Protein AF-A0AAU9UNP0-F1 (afdb_monomer_lite)

Structure (mmCIF, N/CA/C/O backbone):
data_AF-A0AAU9UNP0-F1
#
_entry.id   AF-A0AAU9UNP0-F1
#
loop_
_atom_site.group_PDB
_atom_site.id
_atom_site.type_symbol
_atom_site.label_atom_id
_atom_site.label_alt_id
_atom_site.label_comp_id
_atom_site.label_asym_id
_atom_site.label_entity_id
_atom_site.label_seq_id
_atom_site.pdbx_PDB_ins_code
_atom_site.Cartn_x
_atom_site.Cartn_y
_atom_site.Cartn_z
_atom_site.occupancy
_atom_site.B_iso_or_equiv
_atom_site.auth_seq_id
_atom_site.auth_comp_id
_atom_site.auth_asym_id
_atom_site.auth_atom_id
_atom_site.pdbx_PDB_model_num
ATOM 1 N N . MET A 1 1 ? -58.609 -4.571 66.993 1.00 72.94 1 MET A N 1
ATOM 2 C CA . MET A 1 1 ? -58.068 -3.192 67.032 1.00 72.94 1 MET A CA 1
ATOM 3 C C . MET A 1 1 ? -56.544 -3.143 67.199 1.00 72.94 1 MET A C 1
ATOM 5 O O . MET A 1 1 ? -55.885 -2.859 66.213 1.00 72.94 1 MET A O 1
ATOM 9 N N . ILE A 1 2 ? -55.946 -3.460 68.362 1.00 90.44 2 ILE A N 1
ATOM 10 C CA . ILE A 1 2 ? -54.466 -3.428 68.513 1.00 90.44 2 ILE A CA 1
ATOM 11 C C . ILE A 1 2 ? -53.774 -4.523 67.677 1.00 90.44 2 ILE A C 1
ATOM 13 O O . ILE A 1 2 ? -52.783 -4.247 67.009 1.00 90.44 2 ILE A O 1
ATOM 17 N N . SER A 1 3 ? -54.316 -5.745 67.648 1.00 90.06 3 SER A N 1
ATOM 18 C CA . SER A 1 3 ? -53.749 -6.853 66.859 1.00 90.06 3 SER A CA 1
ATOM 19 C C . SER A 1 3 ? -53.784 -6.603 65.346 1.00 90.06 3 SER A C 1
ATOM 21 O O . SER A 1 3 ? -52.803 -6.868 64.659 1.00 90.06 3 SER A O 1
ATOM 23 N N . GLU A 1 4 ? -54.883 -6.050 64.827 1.00 91.56 4 GLU A N 1
ATOM 24 C CA . GLU A 1 4 ? -55.009 -5.628 63.422 1.00 91.56 4 GLU A CA 1
ATOM 25 C C . GLU A 1 4 ? -54.000 -4.545 63.056 1.00 91.56 4 GLU A C 1
ATOM 27 O O . GLU A 1 4 ? -53.384 -4.615 61.997 1.00 91.56 4 GLU A O 1
ATOM 32 N N . PHE A 1 5 ? -53.798 -3.562 63.937 1.00 93.44 5 PHE A N 1
ATOM 33 C CA . PHE A 1 5 ? -52.815 -2.508 63.712 1.00 93.44 5 PHE A CA 1
ATOM 34 C C . PHE A 1 5 ? -51.386 -3.065 63.647 1.00 93.44 5 PHE A C 1
ATOM 36 O O . PHE A 1 5 ? -50.634 -2.716 62.737 1.00 93.44 5 PHE A O 1
ATOM 43 N N . ILE A 1 6 ? -51.032 -3.980 64.557 1.00 94.19 6 ILE A N 1
ATOM 44 C CA . ILE A 1 6 ? -49.732 -4.669 64.555 1.00 94.19 6 ILE A CA 1
ATOM 45 C C . ILE A 1 6 ? -49.569 -5.513 63.283 1.00 94.19 6 ILE A C 1
ATOM 47 O O . ILE A 1 6 ? -48.531 -5.450 62.631 1.00 94.19 6 ILE A O 1
ATOM 51 N N . SER A 1 7 ? -50.603 -6.255 62.880 1.00 93.19 7 SER A N 1
ATOM 52 C CA . SER A 1 7 ? -50.578 -7.052 61.648 1.00 93.19 7 SER A CA 1
ATOM 53 C C . SER A 1 7 ? -50.381 -6.183 60.398 1.00 93.19 7 SER A C 1
ATOM 55 O O . SER A 1 7 ? -49.556 -6.507 59.543 1.00 93.19 7 SER A O 1
ATOM 57 N N . ALA A 1 8 ? -51.067 -5.039 60.313 1.00 94.06 8 ALA A N 1
ATOM 58 C CA . ALA A 1 8 ? -50.912 -4.093 59.212 1.00 94.06 8 ALA A CA 1
ATOM 59 C C . ALA A 1 8 ? -49.519 -3.438 59.186 1.00 94.06 8 ALA A C 1
ATOM 61 O O . ALA A 1 8 ? -48.967 -3.217 58.105 1.00 94.06 8 ALA A O 1
ATOM 62 N N . GLN A 1 9 ? -48.933 -3.139 60.352 1.00 95.19 9 GLN A N 1
ATOM 63 C CA . GLN A 1 9 ? -47.552 -2.656 60.441 1.00 95.19 9 GLN A CA 1
ATOM 64 C C . GLN A 1 9 ? -46.545 -3.709 59.983 1.00 95.19 9 GLN A C 1
ATOM 66 O O . GLN A 1 9 ? -45.697 -3.385 59.154 1.00 95.19 9 GLN A O 1
ATOM 71 N N . ASN A 1 10 ? -46.672 -4.952 60.453 1.00 94.94 10 ASN A N 1
ATOM 72 C CA . ASN A 1 10 ? -45.791 -6.047 60.044 1.00 94.94 10 ASN A CA 1
ATOM 73 C C . ASN A 1 10 ? -45.847 -6.251 58.525 1.00 94.94 10 ASN A C 1
ATOM 75 O O . ASN A 1 10 ? -44.813 -6.245 57.873 1.00 94.94 10 ASN A O 1
ATOM 79 N N . SER A 1 11 ? -47.043 -6.248 57.926 1.00 95.75 11 SER A N 1
ATOM 80 C CA . SER A 1 11 ? -47.179 -6.351 56.466 1.00 95.75 11 SER A CA 1
ATOM 81 C C . SER A 1 11 ? -46.497 -5.204 55.701 1.00 95.75 11 SER A C 1
ATOM 83 O O . SER A 1 11 ? -45.966 -5.410 54.608 1.00 95.75 11 SER A O 1
ATOM 85 N N . ARG A 1 12 ? -46.504 -3.975 56.238 1.00 95.75 12 ARG A N 1
ATOM 86 C CA . ARG A 1 12 ? -45.780 -2.843 55.628 1.00 95.75 12 ARG A CA 1
ATOM 87 C C . ARG A 1 12 ? -44.267 -2.983 55.783 1.00 95.75 12 ARG A C 1
ATOM 89 O O . ARG A 1 12 ? -43.555 -2.623 54.849 1.00 95.75 12 ARG A O 1
ATOM 96 N N . LEU A 1 13 ? -43.801 -3.481 56.927 1.00 96.69 13 LEU A N 1
ATOM 97 C CA . LEU A 1 13 ? -42.390 -3.782 57.169 1.00 96.69 13 LEU A CA 1
ATOM 98 C C . LEU A 1 13 ? -41.888 -4.862 56.208 1.00 96.69 13 LEU A C 1
ATOM 100 O O . LEU A 1 13 ? -40.892 -4.622 55.535 1.00 96.69 13 LEU A O 1
ATOM 104 N N . ASP A 1 14 ? -42.638 -5.951 56.031 1.00 96.69 14 ASP A N 1
ATOM 105 C CA . ASP A 1 14 ? -42.287 -7.029 55.098 1.00 96.69 14 ASP A CA 1
ATOM 106 C C . ASP A 1 14 ? -42.164 -6.506 53.655 1.00 96.69 14 ASP A C 1
ATOM 108 O O . ASP A 1 14 ? -41.239 -6.845 52.920 1.00 96.69 14 ASP A O 1
ATOM 112 N N . LYS A 1 15 ? -43.079 -5.622 53.227 1.00 97.00 15 LYS A N 1
ATOM 113 C CA . LYS A 1 15 ? -43.010 -4.989 51.896 1.00 97.00 15 LYS A CA 1
ATOM 114 C C . LYS A 1 15 ? -41.789 -4.085 51.737 1.00 97.00 15 LYS A C 1
ATOM 116 O O . LYS A 1 15 ? -41.173 -4.082 50.675 1.00 97.00 15 LYS A O 1
ATOM 121 N N . LEU A 1 16 ? -41.449 -3.313 52.770 1.00 96.94 16 LEU A N 1
ATOM 122 C CA . LEU A 1 16 ? -40.250 -2.474 52.767 1.00 96.94 16 LEU A CA 1
ATOM 123 C C . LEU A 1 16 ? -38.981 -3.324 52.706 1.00 96.94 16 LEU A C 1
ATOM 125 O O . LEU A 1 16 ? -38.079 -2.999 51.939 1.00 96.94 16 LEU A O 1
ATOM 129 N N . GLU A 1 17 ? -38.926 -4.415 53.467 1.00 97.06 17 GLU A N 1
ATOM 130 C CA . GLU A 1 17 ? -37.807 -5.355 53.446 1.00 97.06 17 GLU A CA 1
ATOM 131 C C . GLU A 1 17 ? -37.633 -5.979 52.056 1.00 97.06 17 GLU A C 1
ATOM 133 O O . GLU A 1 17 ? -36.531 -5.955 51.507 1.00 97.06 17 GLU A O 1
ATOM 138 N N . ASN A 1 18 ? -38.729 -6.411 51.427 1.00 97.12 18 ASN A N 1
ATOM 139 C CA . ASN A 1 18 ? -38.701 -6.929 50.059 1.00 97.12 18 ASN A CA 1
ATOM 140 C C . ASN A 1 18 ? -38.191 -5.889 49.049 1.00 97.12 18 ASN A C 1
ATOM 142 O O . ASN A 1 18 ? -37.295 -6.194 48.264 1.00 97.12 18 ASN A O 1
ATOM 146 N N . HIS A 1 19 ? -38.675 -4.643 49.103 1.00 97.00 19 HIS A N 1
ATOM 147 C CA . HIS A 1 19 ? -38.173 -3.579 48.224 1.00 97.00 19 HIS A CA 1
ATOM 148 C C . HIS A 1 19 ? -36.678 -3.291 48.449 1.00 97.00 19 HIS A C 1
ATOM 150 O O . HIS A 1 19 ? -35.947 -3.028 47.496 1.00 97.00 19 HIS A O 1
ATOM 156 N N . ILE A 1 20 ? -36.196 -3.344 49.696 1.00 97.38 20 ILE A N 1
ATOM 157 C CA . ILE A 1 20 ? -34.769 -3.164 50.006 1.00 97.38 20 ILE A CA 1
ATOM 158 C C . ILE A 1 20 ? -33.935 -4.290 49.382 1.00 97.38 20 ILE A C 1
ATOM 160 O O . ILE A 1 20 ? -32.862 -4.023 48.833 1.00 97.38 20 ILE A O 1
ATOM 164 N N . ILE A 1 21 ? -34.422 -5.532 49.437 1.00 97.31 21 ILE A N 1
ATOM 165 C CA . ILE A 1 21 ? -33.763 -6.684 48.812 1.00 97.31 21 ILE A CA 1
ATOM 166 C C . ILE A 1 21 ? -33.713 -6.512 47.288 1.00 97.31 21 ILE A C 1
ATOM 168 O O . ILE A 1 21 ? -32.644 -6.670 46.699 1.00 97.31 21 ILE A O 1
ATOM 172 N N . GLU A 1 22 ? -34.820 -6.124 46.654 1.00 97.62 22 GLU A N 1
ATOM 173 C CA . GLU A 1 22 ? -34.881 -5.877 45.206 1.00 97.62 22 GLU A CA 1
ATOM 174 C C . GLU A 1 22 ? -33.909 -4.774 44.766 1.00 97.62 22 GLU A C 1
ATOM 176 O O . GLU A 1 22 ? -33.120 -4.972 43.841 1.00 97.62 22 GLU A O 1
ATOM 181 N N . ILE A 1 23 ? -33.885 -3.641 45.477 1.00 97.62 23 ILE A N 1
ATOM 182 C CA . ILE A 1 23 ? -32.947 -2.541 45.202 1.00 97.62 23 ILE A CA 1
ATOM 183 C C . ILE A 1 23 ? -31.499 -3.020 45.323 1.00 97.62 23 ILE A C 1
ATOM 185 O O . ILE A 1 23 ? -30.653 -2.669 44.497 1.00 97.62 23 ILE A O 1
ATOM 189 N N . LYS A 1 24 ? -31.195 -3.830 46.341 1.00 97.44 24 LYS A N 1
ATOM 190 C CA . LYS A 1 24 ? -29.848 -4.368 46.545 1.00 97.44 24 LYS A CA 1
ATOM 191 C C . LYS A 1 24 ? -29.443 -5.310 45.411 1.00 97.44 24 LYS A C 1
ATOM 193 O O . LYS A 1 24 ? -28.307 -5.222 44.949 1.00 97.44 24 LYS A O 1
ATOM 198 N N . ASN A 1 25 ? -30.360 -6.150 44.937 1.00 97.50 25 ASN A N 1
ATOM 199 C CA . ASN A 1 25 ? -30.119 -7.039 43.802 1.00 97.50 25 ASN A CA 1
ATOM 200 C C . ASN A 1 25 ? -29.843 -6.233 42.525 1.00 97.50 25 ASN A C 1
ATOM 202 O O . ASN A 1 25 ? -28.796 -6.419 41.901 1.00 97.50 25 ASN A O 1
ATOM 206 N N . HIS A 1 26 ? -30.684 -5.246 42.204 1.00 97.75 26 HIS A N 1
ATOM 207 C CA . HIS A 1 26 ? -30.448 -4.365 41.057 1.00 97.75 26 HIS A CA 1
ATOM 208 C C . HIS A 1 26 ? -29.134 -3.592 41.165 1.00 97.75 26 HIS A C 1
ATOM 210 O O . HIS A 1 26 ? -28.404 -3.467 40.185 1.00 97.75 26 HIS A O 1
ATOM 216 N N . TYR A 1 27 ? -28.772 -3.117 42.358 1.00 97.50 27 TYR A N 1
ATOM 217 C CA . TYR A 1 27 ? -27.478 -2.474 42.571 1.00 97.50 27 TYR A CA 1
ATOM 218 C C . TYR A 1 27 ? -26.309 -3.420 42.256 1.00 97.50 27 TYR A C 1
ATOM 220 O O . TYR A 1 27 ? -25.334 -3.008 41.623 1.00 97.50 27 TYR A O 1
ATOM 228 N N . THR A 1 28 ? -26.395 -4.691 42.662 1.00 97.69 28 THR A N 1
ATOM 229 C CA . THR A 1 28 ? -25.350 -5.676 42.346 1.00 97.69 28 THR A CA 1
ATOM 230 C C . THR A 1 28 ? -25.265 -5.990 40.855 1.00 97.69 28 THR A C 1
ATOM 232 O O . THR A 1 28 ? -24.155 -6.085 40.333 1.00 97.69 28 THR A O 1
ATOM 235 N N . GLU A 1 29 ? -26.401 -6.070 40.160 1.00 98.12 29 GLU A N 1
ATOM 236 C CA . GLU A 1 29 ? -26.456 -6.264 38.707 1.00 98.12 29 GLU A CA 1
ATOM 237 C C . GLU A 1 29 ? -25.825 -5.080 37.971 1.00 98.12 29 GLU A C 1
ATOM 239 O O . GLU A 1 29 ? -24.912 -5.276 37.173 1.00 98.12 29 GLU A O 1
ATOM 244 N N . ILE A 1 30 ? -26.221 -3.847 38.309 1.00 98.06 30 ILE A N 1
ATOM 245 C CA . ILE A 1 30 ? -25.670 -2.619 37.712 1.00 98.06 30 ILE A CA 1
ATOM 246 C C . ILE A 1 30 ? -24.156 -2.538 37.930 1.00 98.06 30 ILE A C 1
ATOM 248 O O . ILE A 1 30 ? -23.395 -2.171 37.031 1.00 98.06 30 ILE A O 1
ATOM 252 N N . LYS A 1 31 ? -23.690 -2.896 39.130 1.00 98.12 31 LYS A N 1
ATOM 253 C CA . LYS A 1 31 ? -22.259 -2.912 39.435 1.00 98.12 31 LYS A CA 1
ATOM 254 C C . LYS A 1 31 ? -21.515 -3.933 38.573 1.00 98.12 31 LYS A C 1
ATOM 256 O O . LYS A 1 31 ? -20.443 -3.613 38.067 1.00 98.12 31 LYS A O 1
ATOM 261 N N . ALA A 1 32 ? -22.072 -5.130 38.394 1.00 97.88 32 ALA A N 1
ATOM 262 C CA . ALA A 1 32 ? -21.487 -6.150 37.531 1.00 97.88 32 ALA A CA 1
ATOM 263 C C . ALA A 1 32 ? -21.434 -5.681 36.068 1.00 97.88 32 ALA A C 1
ATOM 265 O O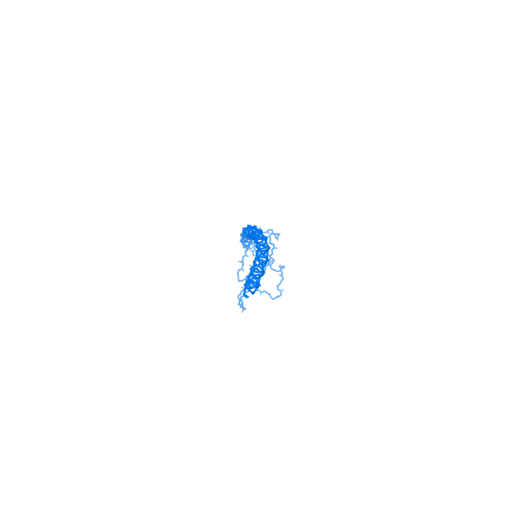 . ALA A 1 32 ? -20.373 -5.746 35.449 1.00 97.88 32 ALA A O 1
ATOM 266 N N . THR A 1 33 ? -22.524 -5.106 35.548 1.00 97.88 33 THR A N 1
ATOM 267 C CA . THR A 1 33 ? -22.558 -4.591 34.172 1.00 97.88 33 THR A CA 1
ATOM 268 C C . THR A 1 33 ? -21.562 -3.458 33.951 1.00 97.88 33 THR A C 1
ATOM 270 O O . THR A 1 33 ? -20.913 -3.421 32.911 1.00 97.88 33 THR A O 1
ATOM 273 N N . ASN A 1 34 ? -21.379 -2.562 34.926 1.00 97.94 34 ASN A N 1
ATOM 274 C CA . ASN A 1 34 ? -20.400 -1.479 34.812 1.00 97.94 34 ASN A CA 1
ATOM 275 C C . ASN A 1 34 ? -18.965 -2.009 34.737 1.00 97.94 34 ASN A C 1
ATOM 277 O O . ASN A 1 34 ? -18.195 -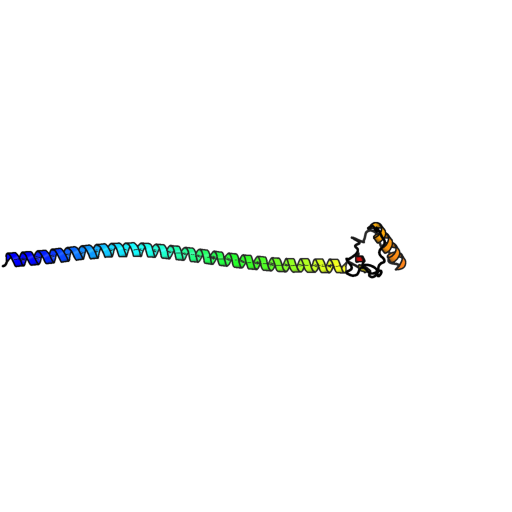1.543 33.903 1.00 97.94 34 ASN A O 1
ATOM 281 N N . ILE A 1 35 ? -18.623 -3.021 35.540 1.00 98.06 35 ILE A N 1
ATOM 282 C CA . ILE A 1 35 ? -17.301 -3.662 35.488 1.00 98.06 35 ILE A CA 1
ATOM 283 C C . ILE A 1 35 ? -17.045 -4.270 34.101 1.00 98.06 35 ILE A C 1
ATOM 285 O O . ILE A 1 35 ? -15.941 -4.167 33.564 1.00 98.06 35 ILE A O 1
ATOM 289 N N . ASP A 1 36 ? -18.048 -4.906 33.500 1.00 97.94 36 ASP A N 1
ATOM 290 C CA . ASP A 1 36 ? -17.891 -5.522 32.181 1.00 97.94 36 ASP A CA 1
ATOM 291 C C . ASP A 1 36 ? -17.854 -4.488 31.045 1.00 97.94 36 ASP A C 1
ATOM 293 O O . ASP A 1 36 ? -17.113 -4.665 30.070 1.00 97.94 36 ASP A O 1
ATOM 297 N N . LEU A 1 37 ? -18.571 -3.369 31.191 1.00 97.88 37 LEU A N 1
ATOM 298 C CA . LEU A 1 37 ? -18.457 -2.219 30.292 1.00 97.88 37 LEU A CA 1
ATOM 299 C C . LEU A 1 37 ? -17.063 -1.590 30.356 1.00 97.88 37 LEU A C 1
ATOM 301 O O . LEU A 1 37 ? -16.478 -1.318 29.310 1.00 97.88 37 LEU A O 1
ATOM 305 N N . GLU A 1 38 ? -16.501 -1.414 31.552 1.00 97.94 38 GLU A N 1
ATOM 306 C CA . GLU A 1 38 ? -15.141 -0.897 31.734 1.00 97.94 38 GLU A CA 1
ATOM 307 C C . GLU A 1 38 ? -14.110 -1.784 31.026 1.00 97.94 38 GLU A C 1
ATOM 309 O O . GLU A 1 38 ? -13.318 -1.283 30.228 1.00 97.94 38 GLU A O 1
ATOM 314 N N . LYS A 1 39 ? -14.177 -3.109 31.220 1.00 97.69 39 LYS A N 1
ATOM 315 C CA . LYS A 1 39 ? -13.300 -4.069 30.519 1.00 97.69 39 LYS A CA 1
ATOM 316 C C . LYS A 1 39 ? -13.459 -4.012 28.999 1.00 97.69 39 LYS A C 1
ATOM 318 O O . LYS A 1 39 ? -12.484 -4.121 28.253 1.00 97.69 39 LYS A O 1
ATOM 323 N N . SER A 1 40 ? -14.695 -3.876 28.525 1.00 98.00 40 SER A N 1
ATOM 324 C CA . SER A 1 40 ? -14.978 -3.777 27.091 1.00 98.00 40 SER A CA 1
ATOM 325 C C . SER A 1 40 ? -14.377 -2.498 26.512 1.00 98.00 40 SER A C 1
ATOM 327 O O . SER A 1 40 ? -13.749 -2.533 25.455 1.00 98.00 40 SER A O 1
ATOM 329 N N . MET A 1 41 ? -14.495 -1.384 27.236 1.00 97.75 41 MET A N 1
ATOM 330 C CA . MET A 1 41 ? -13.944 -0.093 26.836 1.00 97.75 41 MET A CA 1
ATOM 331 C C . MET A 1 41 ? -12.413 -0.098 26.808 1.00 97.75 41 MET A C 1
ATOM 333 O O . MET A 1 41 ? -11.819 0.436 25.868 1.00 97.75 41 MET A O 1
ATOM 337 N N . THR A 1 42 ? -11.759 -0.734 27.786 1.00 97.69 42 THR A N 1
ATOM 338 C CA . THR A 1 42 ? -10.296 -0.887 27.775 1.00 97.69 42 THR A CA 1
ATOM 339 C C . THR A 1 42 ? -9.840 -1.716 26.579 1.00 97.69 42 THR A C 1
ATOM 341 O O . THR A 1 42 ? -8.966 -1.279 25.838 1.00 97.69 42 THR A O 1
ATOM 344 N N . ASN A 1 43 ? -10.502 -2.845 26.300 1.00 98.06 43 ASN A N 1
ATOM 345 C CA . ASN A 1 43 ? -10.168 -3.685 25.146 1.00 98.06 43 ASN A CA 1
ATOM 346 C C . ASN A 1 43 ? -10.352 -2.941 23.809 1.00 98.06 43 ASN A C 1
ATOM 348 O O . ASN A 1 43 ? -9.504 -3.032 22.925 1.00 98.06 43 ASN A O 1
ATOM 352 N N . ILE A 1 44 ? -11.433 -2.167 23.657 1.00 98.06 44 ILE A N 1
ATOM 353 C CA . ILE A 1 44 ? -11.646 -1.338 22.460 1.00 98.06 44 ILE A CA 1
ATOM 354 C C . ILE A 1 44 ? -10.540 -0.285 22.328 1.00 98.06 44 ILE A C 1
ATOM 356 O O . ILE A 1 44 ? -10.025 -0.071 21.232 1.00 98.06 44 ILE A O 1
ATOM 360 N N . SER A 1 45 ? -10.149 0.350 23.432 1.00 98.06 45 SER A N 1
ATOM 361 C CA . SER A 1 45 ? -9.086 1.362 23.436 1.00 98.06 45 SER A CA 1
ATOM 362 C C . SER A 1 45 ? -7.741 0.772 22.999 1.00 98.06 45 SER A C 1
ATOM 364 O O . SER A 1 45 ? -7.058 1.356 22.156 1.00 98.06 45 SER A O 1
ATOM 366 N N . ASP A 1 46 ? -7.402 -0.422 23.489 1.00 98.06 46 ASP A N 1
ATOM 367 C CA . ASP A 1 46 ? -6.184 -1.138 23.100 1.00 98.06 46 ASP A CA 1
ATOM 368 C C . ASP A 1 46 ? -6.203 -1.521 21.612 1.00 98.06 46 ASP A C 1
ATOM 370 O O . ASP A 1 46 ? -5.211 -1.346 20.897 1.00 98.06 46 ASP A O 1
ATOM 374 N N . GLN A 1 47 ? -7.350 -1.986 21.108 1.00 98.25 47 GLN A N 1
ATOM 375 C CA . GLN A 1 47 ? -7.520 -2.301 19.687 1.00 98.25 47 GLN A CA 1
ATOM 376 C C . GLN A 1 47 ? -7.384 -1.061 18.800 1.00 98.25 47 GLN A C 1
ATOM 378 O O . GLN A 1 47 ? -6.751 -1.133 17.744 1.00 98.25 47 GLN A O 1
ATOM 383 N N . LEU A 1 48 ? -7.933 0.082 19.222 1.00 98.25 48 LEU A N 1
ATOM 384 C CA . LEU A 1 48 ? -7.791 1.348 18.501 1.00 98.25 48 LEU A CA 1
ATOM 385 C C . LEU A 1 48 ? -6.330 1.796 18.428 1.00 98.25 48 LEU A C 1
ATOM 387 O O . LEU A 1 48 ? -5.873 2.188 17.353 1.00 98.25 48 LEU A O 1
ATOM 391 N N . LEU A 1 49 ? -5.580 1.678 19.526 1.00 98.06 49 LEU A N 1
ATOM 392 C CA . LEU A 1 49 ? -4.153 1.999 19.544 1.00 98.06 49 LEU A CA 1
ATOM 393 C C . LEU A 1 49 ? -3.369 1.115 18.563 1.00 98.06 49 LEU A C 1
ATOM 395 O O . LEU A 1 49 ? -2.546 1.609 17.788 1.00 98.06 49 LEU A O 1
ATOM 399 N N . LEU A 1 50 ? -3.655 -0.187 18.554 1.00 98.06 50 LEU A N 1
ATOM 400 C CA . LEU A 1 50 ? -3.000 -1.148 17.667 1.00 98.06 50 LEU A CA 1
ATOM 401 C C . LEU A 1 50 ? -3.328 -0.864 16.192 1.00 98.06 50 LEU A C 1
ATOM 403 O O . LEU A 1 50 ? -2.440 -0.881 15.334 1.00 98.06 50 LEU A O 1
ATOM 407 N N . LEU A 1 51 ? -4.586 -0.532 15.886 1.00 98.31 51 LEU A N 1
ATOM 408 C CA . LEU A 1 51 ? -4.999 -0.118 14.543 1.00 98.31 51 LEU A CA 1
ATOM 409 C C . LEU A 1 51 ? -4.297 1.168 14.101 1.00 98.31 51 LEU A C 1
ATOM 411 O O . LEU A 1 51 ? -3.809 1.233 12.973 1.00 98.31 51 LEU A O 1
ATOM 415 N N . GLN A 1 52 ? -4.186 2.162 14.982 1.00 98.38 52 GLN A N 1
ATOM 416 C CA . GLN A 1 52 ? -3.492 3.414 14.685 1.00 98.38 52 GLN A CA 1
ATOM 417 C C . GLN A 1 52 ? -2.007 3.181 14.368 1.00 98.38 52 GLN A C 1
ATOM 419 O O . GLN A 1 52 ? -1.480 3.722 13.390 1.00 98.38 52 GLN A O 1
ATOM 424 N N . GLN A 1 53 ? -1.335 2.328 15.146 1.00 98.25 53 GLN A N 1
ATOM 425 C CA . GLN A 1 53 ? 0.046 1.923 14.876 1.00 98.25 53 GLN A CA 1
ATOM 426 C C . GLN A 1 53 ? 0.173 1.225 13.518 1.00 98.25 53 GLN A C 1
ATOM 428 O O . GLN A 1 53 ? 1.056 1.562 12.727 1.00 98.25 53 GLN A O 1
ATOM 433 N N . LYS A 1 54 ? -0.740 0.297 13.207 1.00 98.44 54 LYS A N 1
ATOM 434 C CA . LYS A 1 54 ? -0.747 -0.415 11.924 1.00 98.44 54 LYS A CA 1
ATOM 435 C C . LYS A 1 54 ? -0.937 0.533 10.740 1.00 98.44 54 LYS A C 1
ATOM 437 O O . LYS A 1 54 ? -0.221 0.402 9.751 1.00 98.44 54 LYS A O 1
ATOM 442 N N . ILE A 1 55 ? -1.851 1.498 10.847 1.00 98.44 55 ILE A N 1
ATOM 443 C CA . ILE A 1 55 ? -2.066 2.528 9.818 1.00 98.44 55 ILE A CA 1
ATOM 444 C C . ILE A 1 55 ? -0.783 3.334 9.601 1.00 98.44 55 ILE A C 1
ATOM 446 O O . ILE A 1 55 ? -0.339 3.476 8.466 1.00 98.44 55 ILE A O 1
ATOM 450 N N . THR A 1 56 ? -0.133 3.769 10.681 1.00 98.31 56 THR A N 1
ATOM 451 C CA . THR A 1 56 ? 1.107 4.560 10.603 1.00 98.31 56 THR A CA 1
ATOM 452 C C . THR A 1 56 ? 2.231 3.783 9.902 1.00 98.31 56 THR A C 1
ATOM 454 O O . THR A 1 56 ? 2.948 4.327 9.058 1.00 98.31 56 THR A O 1
ATOM 457 N N . CYS A 1 57 ? 2.377 2.489 10.206 1.00 98.25 57 CYS A N 1
ATOM 458 C CA . CYS A 1 57 ? 3.334 1.617 9.523 1.00 98.25 57 CYS A CA 1
ATOM 459 C C . CYS A 1 57 ? 3.025 1.491 8.025 1.00 98.25 57 CYS A C 1
ATOM 461 O O . CYS A 1 57 ? 3.922 1.674 7.202 1.00 98.25 57 CYS A O 1
ATOM 463 N N . LEU A 1 58 ? 1.760 1.250 7.667 1.00 98.38 58 LEU A N 1
ATOM 464 C CA . LEU A 1 58 ? 1.332 1.135 6.270 1.00 98.38 58 LEU A CA 1
ATOM 465 C C . LEU A 1 58 ? 1.556 2.434 5.485 1.00 98.38 58 LEU A C 1
ATOM 467 O O . LEU A 1 58 ? 1.988 2.393 4.335 1.00 98.38 58 LEU A O 1
ATOM 471 N N . GLU A 1 59 ? 1.317 3.596 6.091 1.00 98.31 59 GLU A N 1
ATOM 472 C CA . GLU A 1 59 ? 1.587 4.890 5.457 1.00 98.31 59 GLU A CA 1
ATOM 473 C C . GLU A 1 59 ? 3.080 5.094 5.183 1.00 98.31 59 GLU A C 1
ATOM 475 O O . GLU A 1 59 ? 3.460 5.564 4.105 1.00 98.31 59 GLU A O 1
ATOM 480 N N . LYS A 1 60 ? 3.941 4.695 6.127 1.00 98.12 60 LYS A N 1
ATOM 481 C CA . LYS A 1 60 ? 5.397 4.751 5.959 1.00 98.12 60 LYS A CA 1
ATOM 482 C C . LYS A 1 60 ? 5.870 3.826 4.837 1.00 98.12 60 LYS A C 1
ATOM 484 O O . LYS A 1 60 ? 6.672 4.246 4.000 1.00 98.12 60 LYS A O 1
ATOM 489 N N . GLU A 1 61 ? 5.363 2.596 4.793 1.00 98.19 61 GLU A N 1
ATOM 490 C CA . GLU A 1 61 ? 5.668 1.637 3.726 1.00 98.19 61 GLU A CA 1
ATOM 491 C C . GLU A 1 61 ? 5.206 2.151 2.363 1.00 98.19 61 GLU A C 1
ATOM 493 O O . GLU A 1 61 ? 5.999 2.176 1.421 1.00 98.19 61 GLU A O 1
ATOM 498 N N . ARG A 1 62 ? 3.970 2.657 2.268 1.00 98.38 62 ARG A N 1
ATOM 499 C CA . ARG A 1 62 ? 3.431 3.262 1.043 1.00 98.38 62 ARG A CA 1
ATOM 500 C C . ARG A 1 62 ? 4.329 4.389 0.536 1.00 98.38 62 ARG A C 1
ATOM 502 O O . ARG A 1 62 ? 4.639 4.435 -0.652 1.00 98.38 62 ARG A O 1
ATOM 509 N N . ASN A 1 63 ? 4.770 5.285 1.419 1.00 98.31 63 ASN A N 1
ATOM 510 C CA . ASN A 1 63 ? 5.647 6.393 1.036 1.00 98.31 63 ASN A CA 1
ATOM 511 C C . ASN A 1 63 ? 7.014 5.893 0.535 1.00 98.31 63 ASN A C 1
ATOM 513 O O . ASN A 1 63 ? 7.534 6.408 -0.454 1.00 98.31 63 ASN A O 1
ATOM 517 N N . SER A 1 64 ? 7.577 4.859 1.169 1.00 98.19 64 SER A N 1
ATOM 518 C CA . SER A 1 64 ? 8.824 4.231 0.713 1.00 98.19 64 SER A CA 1
ATOM 519 C C . SER A 1 64 ? 8.668 3.570 -0.660 1.00 98.19 64 SER A C 1
ATOM 521 O O . SER A 1 64 ? 9.517 3.752 -1.535 1.00 98.19 64 SER A O 1
ATOM 523 N N . MET A 1 65 ? 7.560 2.857 -0.883 1.00 98.19 65 MET A N 1
ATOM 524 C CA . MET A 1 65 ? 7.242 2.252 -2.177 1.00 98.19 65 MET A CA 1
ATOM 525 C C . MET A 1 65 ? 7.079 3.312 -3.269 1.00 98.19 65 MET A C 1
ATOM 527 O O . MET A 1 65 ? 7.650 3.154 -4.344 1.00 98.19 65 MET A O 1
ATOM 531 N N . ALA A 1 66 ? 6.373 4.410 -2.986 1.00 98.31 66 ALA A N 1
ATOM 532 C CA . ALA A 1 66 ? 6.198 5.513 -3.929 1.00 98.31 66 ALA A CA 1
ATOM 533 C C . ALA A 1 66 ? 7.542 6.149 -4.334 1.00 98.31 66 ALA A C 1
ATOM 535 O O . ALA A 1 66 ? 7.793 6.368 -5.518 1.00 98.31 66 ALA A O 1
ATOM 536 N N . ALA A 1 67 ? 8.447 6.370 -3.375 1.00 98.12 67 ALA A N 1
ATOM 537 C CA . ALA A 1 67 ? 9.782 6.901 -3.658 1.00 98.12 67 ALA A CA 1
ATOM 538 C C . ALA A 1 67 ? 10.621 5.946 -4.528 1.00 98.12 67 ALA A C 1
ATOM 540 O O . ALA A 1 67 ? 11.313 6.370 -5.461 1.00 98.12 67 ALA A O 1
ATOM 541 N N . ARG A 1 68 ? 10.532 4.638 -4.256 1.00 98.06 68 ARG A N 1
ATOM 542 C CA . ARG A 1 68 ? 11.204 3.612 -5.061 1.00 98.06 68 ARG A CA 1
ATOM 543 C C . ARG A 1 68 ? 10.637 3.547 -6.477 1.00 98.06 68 ARG A C 1
ATOM 545 O O . ARG A 1 68 ? 11.409 3.413 -7.422 1.00 98.06 68 ARG A O 1
ATOM 552 N N . LEU A 1 69 ? 9.318 3.655 -6.619 1.00 98.25 69 LEU A N 1
ATOM 553 C CA . LEU A 1 69 ? 8.636 3.653 -7.909 1.00 98.25 69 LEU A CA 1
ATOM 554 C C . LEU A 1 69 ? 9.069 4.855 -8.754 1.00 98.25 69 LEU A C 1
ATOM 556 O O . LEU A 1 69 ? 9.507 4.656 -9.880 1.00 98.25 69 LEU A O 1
ATOM 560 N N . SER A 1 70 ? 9.102 6.056 -8.174 1.00 98.12 70 SER A N 1
ATOM 561 C CA . SER A 1 70 ? 9.588 7.257 -8.868 1.00 98.12 70 SER A CA 1
ATOM 562 C C . SER A 1 70 ? 11.045 7.121 -9.338 1.00 98.12 70 SER A C 1
ATOM 564 O O . SER A 1 70 ? 11.383 7.465 -10.470 1.00 98.12 70 SER A O 1
ATOM 566 N N . THR A 1 71 ? 11.915 6.542 -8.503 1.00 98.06 71 THR A N 1
ATOM 567 C CA . THR A 1 71 ? 13.309 6.254 -8.891 1.00 98.06 71 THR A CA 1
ATOM 568 C C . THR A 1 71 ? 13.387 5.274 -10.066 1.00 98.06 71 THR A C 1
ATOM 570 O O . THR A 1 71 ? 14.218 5.426 -10.968 1.00 98.06 71 THR A O 1
ATOM 573 N N . LEU A 1 72 ? 12.532 4.249 -10.058 1.00 97.88 72 LEU A N 1
ATOM 574 C CA . LEU A 1 72 ? 12.496 3.243 -11.110 1.00 97.88 72 LEU A CA 1
ATOM 575 C C . LEU A 1 72 ? 11.978 3.829 -12.427 1.00 97.88 72 LEU A C 1
ATOM 577 O O . LEU A 1 72 ? 12.578 3.579 -13.468 1.00 97.88 72 LEU A O 1
ATOM 581 N N . GLU A 1 73 ? 10.930 4.651 -12.379 1.00 97.81 73 GLU A N 1
ATOM 582 C CA . GLU A 1 73 ? 10.404 5.371 -13.544 1.00 97.81 73 GLU A CA 1
ATOM 583 C C . GLU A 1 73 ? 11.477 6.260 -14.180 1.00 97.81 73 GLU A C 1
ATOM 585 O O . GLU A 1 73 ? 11.704 6.177 -15.387 1.00 97.81 73 GLU A O 1
ATOM 590 N N . GLY A 1 74 ? 12.221 7.026 -13.373 1.00 97.31 74 GLY A N 1
ATOM 591 C CA . GLY A 1 74 ? 13.338 7.832 -13.874 1.00 97.31 74 GLY A CA 1
ATOM 592 C C . GLY A 1 74 ? 14.455 6.986 -14.495 1.00 97.31 74 GLY A C 1
ATOM 593 O O . GLY A 1 74 ? 15.051 7.371 -15.503 1.00 97.31 74 GLY A O 1
ATOM 594 N N . SER A 1 75 ? 14.715 5.796 -13.944 1.00 97.38 75 SER A N 1
ATOM 595 C CA . SER A 1 75 ? 15.690 4.858 -14.512 1.00 97.38 75 SER A CA 1
ATOM 596 C C . SER A 1 75 ? 15.230 4.318 -15.869 1.00 97.38 75 SER A C 1
ATOM 598 O O . SER A 1 75 ? 16.025 4.302 -16.809 1.00 97.38 75 SER A O 1
ATOM 600 N N . VAL A 1 76 ? 13.955 3.940 -16.002 1.00 96.75 76 VAL A N 1
ATOM 601 C CA . VAL A 1 76 ? 13.359 3.495 -17.274 1.00 96.75 76 VAL A CA 1
ATOM 602 C C . VAL A 1 76 ? 13.410 4.613 -18.311 1.00 96.75 76 VAL A C 1
ATOM 604 O O . VAL A 1 76 ? 13.904 4.395 -19.413 1.00 96.75 76 VAL A O 1
ATOM 607 N N . GLU A 1 77 ? 13.020 5.834 -17.944 1.00 95.75 77 GLU A N 1
ATOM 608 C CA . GLU A 1 77 ? 13.084 6.976 -18.857 1.00 95.75 77 GLU A CA 1
ATOM 609 C C . GLU A 1 77 ? 14.523 7.247 -19.325 1.00 95.75 77 GLU A C 1
ATOM 611 O O . GLU A 1 77 ? 14.776 7.499 -20.507 1.00 95.75 77 GLU A O 1
ATOM 616 N N . SER A 1 78 ? 15.497 7.164 -18.412 1.00 94.19 78 SER A N 1
ATOM 617 C CA . SER A 1 78 ? 16.909 7.319 -18.764 1.00 94.19 78 SER A CA 1
ATOM 618 C C . SER A 1 78 ? 17.380 6.232 -19.736 1.00 94.19 78 SER A C 1
ATOM 620 O O . SER A 1 78 ? 18.122 6.524 -20.677 1.00 94.19 78 SER A O 1
ATOM 622 N N . PHE A 1 79 ? 16.914 4.996 -19.545 1.00 92.38 79 PHE A N 1
ATOM 623 C CA . PHE A 1 79 ? 17.232 3.863 -20.401 1.00 92.38 79 PHE A CA 1
ATOM 624 C C . PHE A 1 79 ? 16.642 4.045 -21.802 1.00 92.38 79 PHE A C 1
ATOM 626 O O . PHE A 1 79 ? 17.378 3.939 -22.784 1.00 92.38 79 PHE A O 1
ATOM 633 N N . ASP A 1 80 ? 15.373 4.437 -21.903 1.00 89.75 80 ASP A N 1
ATOM 634 C CA . ASP A 1 80 ? 14.702 4.706 -23.178 1.00 89.75 80 ASP A CA 1
ATOM 635 C C . ASP A 1 80 ? 15.370 5.855 -23.942 1.00 89.75 80 ASP A C 1
ATOM 637 O O . ASP A 1 80 ? 15.652 5.747 -25.140 1.00 89.75 80 ASP A O 1
ATOM 641 N N . ARG A 1 81 ? 15.716 6.945 -23.245 1.00 89.38 81 ARG A N 1
ATOM 642 C CA . ARG A 1 81 ? 16.474 8.057 -23.838 1.00 89.38 81 ARG A CA 1
ATOM 643 C C . ARG A 1 81 ? 17.833 7.590 -24.357 1.00 89.38 81 ARG A C 1
ATOM 645 O O . ARG A 1 81 ? 18.253 8.023 -25.429 1.00 89.38 81 ARG A O 1
ATOM 652 N N . ASN A 1 82 ? 18.526 6.727 -23.618 1.00 88.38 82 ASN A N 1
ATOM 653 C CA . ASN A 1 82 ? 19.824 6.202 -24.036 1.00 88.38 82 ASN A CA 1
ATOM 654 C C . ASN A 1 82 ? 19.706 5.266 -25.244 1.00 88.38 82 ASN A C 1
ATOM 656 O O . ASN A 1 82 ? 20.531 5.376 -26.148 1.00 88.38 82 ASN A O 1
ATOM 660 N N . LEU A 1 83 ? 18.663 4.433 -25.316 1.00 83.81 83 LEU A N 1
ATOM 661 C CA . LEU A 1 83 ? 18.387 3.601 -26.490 1.00 83.81 83 LEU A CA 1
ATOM 662 C C . LEU A 1 83 ? 18.210 4.447 -27.753 1.00 83.81 83 LEU A C 1
ATOM 664 O O . LEU A 1 83 ? 18.827 4.154 -28.777 1.00 83.81 83 LEU A O 1
ATOM 668 N N . VAL A 1 84 ? 17.417 5.522 -27.674 1.00 82.12 84 VAL A N 1
ATOM 669 C CA . VAL A 1 84 ? 17.196 6.418 -28.819 1.00 82.12 84 VAL A CA 1
ATOM 670 C C . VAL A 1 84 ? 18.484 7.138 -29.217 1.00 82.12 84 VAL A C 1
ATOM 672 O O . VAL A 1 84 ? 18.787 7.201 -30.406 1.00 82.12 84 VAL A O 1
ATOM 675 N N . LYS A 1 85 ? 19.274 7.633 -28.250 1.00 83.25 85 LYS A N 1
ATOM 676 C CA . LYS A 1 85 ? 20.560 8.313 -28.518 1.00 83.25 85 LYS A CA 1
ATOM 677 C C . LYS A 1 85 ? 21.551 7.439 -29.280 1.00 83.25 85 LYS A C 1
ATOM 679 O O . LYS A 1 85 ? 22.313 7.956 -30.088 1.00 83.25 85 LYS A O 1
ATOM 684 N N . THR A 1 86 ? 21.566 6.140 -29.001 1.00 82.44 86 THR A N 1
ATOM 685 C CA . THR A 1 86 ? 22.455 5.188 -29.677 1.00 82.44 86 THR A CA 1
ATOM 686 C C . THR A 1 86 ? 21.876 4.637 -30.978 1.00 82.44 86 THR A C 1
ATOM 688 O O . THR A 1 86 ? 22.516 3.791 -31.589 1.00 82.44 86 THR A O 1
ATOM 691 N N . SER A 1 87 ? 20.687 5.092 -31.390 1.00 84.75 87 SER A N 1
ATOM 692 C CA . SER A 1 87 ? 20.001 4.610 -32.589 1.00 84.75 87 SER A CA 1
ATOM 693 C C . SER A 1 87 ? 19.951 5.665 -33.692 1.00 84.75 87 SER A C 1
ATOM 695 O O . SER A 1 87 ? 19.750 6.853 -33.437 1.00 84.75 87 SER A O 1
ATOM 697 N N . ILE A 1 88 ? 20.084 5.223 -34.936 1.00 85.31 88 ILE A N 1
ATOM 698 C CA . ILE A 1 88 ? 19.955 6.027 -36.147 1.00 85.31 88 ILE A CA 1
ATOM 699 C C . ILE A 1 88 ? 18.731 5.534 -36.914 1.00 85.31 88 ILE A C 1
ATOM 701 O O . ILE A 1 88 ? 18.592 4.346 -37.199 1.00 85.31 88 ILE A O 1
ATOM 705 N N . GLU A 1 89 ? 17.839 6.457 -37.274 1.00 88.19 89 GLU A N 1
ATOM 706 C CA . GLU A 1 89 ? 16.667 6.169 -38.102 1.00 88.19 89 GLU A CA 1
ATOM 707 C C . GLU A 1 89 ? 16.891 6.665 -39.534 1.00 88.19 89 GLU A C 1
ATOM 709 O O . GLU A 1 89 ? 16.989 7.865 -39.790 1.00 88.19 89 GLU A O 1
ATOM 714 N N . LEU A 1 90 ? 16.931 5.735 -40.486 1.00 86.50 90 LEU A N 1
ATOM 715 C CA . LEU A 1 90 ? 16.911 6.027 -41.913 1.00 86.50 90 LEU A CA 1
ATOM 716 C C . LEU A 1 90 ? 15.475 5.993 -42.416 1.00 86.50 90 LEU A C 1
ATOM 718 O O . LEU A 1 90 ? 14.790 4.975 -42.328 1.00 86.50 90 LEU A O 1
ATOM 722 N N . ARG A 1 91 ? 15.019 7.108 -42.978 1.00 86.00 91 ARG A N 1
ATOM 723 C CA . ARG A 1 91 ? 13.675 7.232 -43.553 1.00 86.00 91 ARG A CA 1
ATOM 724 C C . ARG A 1 91 ? 13.686 6.937 -45.046 1.00 86.00 91 ARG A C 1
ATOM 726 O O . ARG A 1 91 ? 14.709 7.084 -45.705 1.00 86.00 91 ARG A O 1
ATOM 733 N N . ASN A 1 92 ? 12.526 6.542 -45.574 1.00 82.25 92 ASN A N 1
ATOM 734 C CA . ASN A 1 92 ? 12.318 6.249 -46.996 1.00 82.25 92 ASN A CA 1
ATOM 735 C C . ASN A 1 92 ? 13.236 5.155 -47.562 1.00 82.25 92 ASN A C 1
ATOM 737 O O . ASN A 1 92 ? 13.543 5.155 -48.751 1.00 82.25 92 ASN A O 1
ATOM 741 N N . VAL A 1 93 ? 13.647 4.190 -46.737 1.00 85.38 93 VAL A N 1
ATOM 742 C CA . VAL A 1 93 ? 14.462 3.071 -47.213 1.00 85.38 93 VAL A CA 1
ATOM 743 C C . VAL A 1 93 ? 13.560 2.098 -47.992 1.00 85.38 93 VAL A C 1
ATOM 745 O O . VAL A 1 93 ? 12.603 1.577 -47.405 1.00 85.38 93 VAL A O 1
ATOM 748 N N . PRO A 1 94 ? 13.826 1.819 -49.284 1.00 84.31 94 PRO A N 1
ATOM 749 C CA . PRO A 1 94 ? 12.994 0.927 -50.093 1.00 84.31 94 PRO A CA 1
ATOM 750 C C . PRO A 1 94 ? 12.840 -0.452 -49.446 1.00 84.31 94 PRO A C 1
ATOM 752 O O . PRO A 1 94 ? 13.802 -0.991 -48.893 1.00 84.31 94 PRO A O 1
ATOM 755 N N . LYS A 1 95 ? 11.632 -1.020 -49.503 1.00 82.31 95 LYS A N 1
ATOM 756 C CA . LYS A 1 95 ? 11.333 -2.355 -48.969 1.00 82.31 95 LYS A CA 1
ATOM 757 C C . LYS A 1 95 ? 11.420 -3.384 -50.095 1.00 82.31 95 LYS A C 1
ATOM 759 O O . LYS A 1 95 ? 10.865 -3.164 -51.167 1.00 82.31 95 LYS A O 1
ATOM 764 N N . ARG A 1 96 ? 12.101 -4.504 -49.845 1.00 81.81 96 ARG A N 1
ATOM 765 C CA . ARG A 1 96 ? 12.150 -5.657 -50.758 1.00 81.81 96 ARG A CA 1
ATOM 766 C C . ARG A 1 96 ? 11.213 -6.758 -50.261 1.00 81.81 96 ARG A C 1
ATOM 768 O O . ARG A 1 96 ? 11.016 -6.905 -49.053 1.00 81.81 96 ARG A O 1
ATOM 775 N N . GLU A 1 97 ? 10.628 -7.530 -51.173 1.00 77.75 97 GLU A N 1
ATOM 776 C CA . GLU A 1 97 ? 9.869 -8.725 -50.793 1.00 77.75 97 GLU A CA 1
ATOM 777 C C . GLU A 1 97 ? 10.811 -9.767 -50.170 1.00 77.75 97 GLU A C 1
ATOM 779 O O . GLU A 1 97 ? 11.899 -10.008 -50.688 1.00 77.75 97 GLU A O 1
ATOM 784 N N . LYS 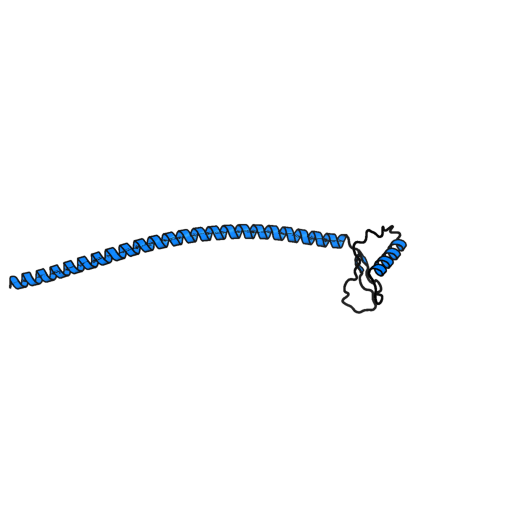A 1 98 ? 10.395 -10.374 -49.047 1.00 82.81 98 LYS A N 1
ATOM 785 C CA . LYS A 1 98 ? 11.169 -11.387 -48.295 1.00 82.81 98 LYS A CA 1
ATOM 786 C C . LYS A 1 98 ? 12.559 -10.915 -47.828 1.00 82.81 98 LYS A C 1
ATOM 788 O O . LYS A 1 98 ? 13.531 -11.665 -47.865 1.00 82.81 98 LYS A O 1
ATOM 793 N N . GLU A 1 99 ? 12.654 -9.672 -47.368 1.00 84.19 99 GLU A N 1
ATOM 794 C CA . GLU A 1 99 ? 13.877 -9.112 -46.781 1.00 84.19 99 GLU A CA 1
ATOM 795 C C . GLU A 1 99 ? 14.290 -9.855 -45.492 1.00 84.19 99 GLU A C 1
ATOM 797 O O . GLU A 1 99 ? 13.463 -10.099 -44.612 1.00 84.19 99 GLU A O 1
ATOM 802 N N . THR A 1 100 ? 15.575 -10.204 -45.368 1.00 88.62 100 THR A N 1
ATOM 803 C CA . THR A 1 100 ? 16.160 -10.813 -44.157 1.00 88.62 100 THR A CA 1
ATOM 804 C C . THR A 1 100 ? 17.057 -9.817 -43.419 1.00 88.62 100 THR A C 1
ATOM 806 O O . THR A 1 100 ? 17.535 -8.851 -44.017 1.00 88.62 100 THR A O 1
ATOM 809 N N . LYS A 1 101 ? 17.344 -10.056 -42.128 1.00 86.62 101 LYS A N 1
ATOM 810 C CA . LYS A 1 101 ? 18.242 -9.182 -41.344 1.00 86.62 101 LYS A CA 1
ATOM 811 C C . LYS A 1 101 ? 19.610 -9.003 -42.014 1.00 86.62 101 LYS A C 1
ATOM 813 O O . LYS A 1 101 ? 20.092 -7.880 -42.084 1.00 86.62 101 LYS A O 1
ATOM 818 N N . SER A 1 102 ? 20.195 -10.066 -42.576 1.00 87.94 102 SER A N 1
ATOM 819 C CA . SER A 1 102 ? 21.487 -9.992 -43.283 1.00 87.94 102 SER A CA 1
ATOM 820 C C . SER A 1 102 ? 21.468 -8.976 -44.427 1.00 87.94 102 SER A C 1
ATOM 822 O O . SER A 1 102 ? 22.385 -8.173 -44.552 1.00 87.94 102 SER A O 1
ATOM 824 N N . MET A 1 103 ? 20.387 -8.943 -45.214 1.00 87.81 103 MET A N 1
ATOM 825 C CA . MET A 1 103 ? 20.251 -8.000 -46.333 1.00 87.81 103 MET A CA 1
ATOM 826 C C . MET A 1 103 ? 20.181 -6.541 -45.858 1.00 87.81 103 MET A C 1
ATOM 828 O O . MET A 1 103 ? 20.620 -5.639 -46.572 1.00 87.81 103 MET A O 1
ATOM 832 N N . LEU A 1 104 ? 19.643 -6.302 -44.656 1.00 88.38 104 LEU A N 1
ATOM 833 C CA . LEU A 1 104 ? 19.635 -4.979 -44.032 1.00 88.38 104 LEU A CA 1
ATOM 834 C C . LEU A 1 104 ? 21.035 -4.556 -43.581 1.00 88.38 104 LEU A C 1
ATOM 836 O O . LEU A 1 104 ? 21.431 -3.422 -43.847 1.00 88.38 104 LEU A O 1
ATOM 840 N N . TYR A 1 105 ? 21.797 -5.465 -42.963 1.00 88.38 105 TYR A N 1
ATOM 841 C CA . TYR A 1 105 ? 23.202 -5.221 -42.618 1.00 88.38 105 TYR A CA 1
ATOM 842 C C . TYR A 1 105 ? 24.024 -4.873 -43.865 1.00 88.38 105 TYR A C 1
ATOM 844 O O . TYR A 1 105 ? 24.740 -3.872 -43.862 1.00 88.38 105 TYR A O 1
ATOM 852 N N . ASP A 1 106 ? 23.861 -5.622 -44.958 1.00 88.56 106 ASP A N 1
ATOM 853 C CA . ASP A 1 106 ? 24.560 -5.357 -46.222 1.00 88.56 106 ASP A CA 1
ATOM 854 C C . ASP A 1 106 ? 24.215 -3.978 -46.799 1.00 88.56 106 ASP A C 1
ATOM 856 O O . ASP A 1 106 ? 25.090 -3.254 -47.279 1.00 88.56 106 ASP A O 1
ATOM 860 N N . MET A 1 107 ? 22.943 -3.576 -46.717 1.00 87.00 107 MET A N 1
ATOM 861 C CA . MET A 1 107 ? 22.494 -2.259 -47.168 1.00 87.00 107 MET A CA 1
ATOM 862 C C . MET A 1 107 ? 23.145 -1.127 -46.364 1.00 87.00 107 MET A C 1
ATOM 864 O O . MET A 1 107 ? 23.630 -0.159 -46.954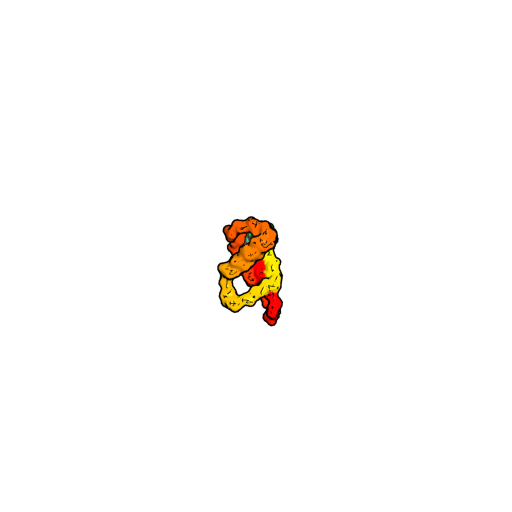 1.00 87.00 107 MET A O 1
ATOM 868 N N . ILE A 1 108 ? 23.195 -1.251 -45.035 1.00 87.50 108 ILE A N 1
ATOM 869 C CA . ILE A 1 108 ? 23.856 -0.257 -44.180 1.00 87.50 108 ILE A CA 1
ATOM 870 C C . ILE A 1 108 ? 25.361 -0.236 -44.434 1.00 87.50 108 ILE A C 1
ATOM 872 O O . ILE A 1 108 ? 25.934 0.847 -44.492 1.00 87.50 108 ILE A O 1
ATOM 876 N N . ASN A 1 109 ? 25.995 -1.393 -44.623 1.00 86.75 109 ASN A N 1
ATOM 877 C CA . ASN A 1 109 ? 27.425 -1.483 -44.913 1.00 86.75 109 ASN A CA 1
ATOM 878 C C . ASN A 1 109 ? 27.783 -0.815 -46.250 1.00 86.75 109 ASN A C 1
ATOM 880 O O . ASN A 1 109 ? 28.817 -0.158 -46.369 1.00 86.75 109 ASN A O 1
ATOM 884 N N . HIS A 1 110 ? 26.927 -0.932 -47.269 1.00 87.69 110 HIS A N 1
ATOM 885 C CA . HIS A 1 110 ? 27.109 -0.184 -48.514 1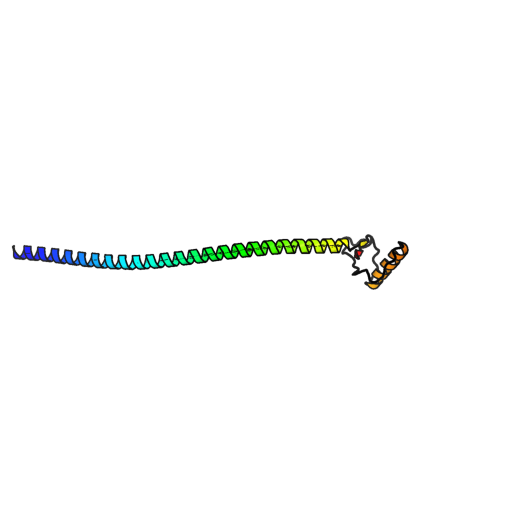.00 87.69 110 HIS A CA 1
ATOM 886 C C . HIS A 1 110 ? 26.944 1.324 -48.314 1.00 87.69 110 HIS A C 1
ATOM 888 O O . HIS A 1 110 ? 27.755 2.096 -48.830 1.00 87.69 110 HIS A O 1
ATOM 894 N N . LEU A 1 111 ? 25.941 1.740 -47.534 1.00 86.56 111 LEU A N 1
ATOM 895 C CA . LEU A 1 111 ? 25.725 3.147 -47.203 1.00 86.56 111 LEU A CA 1
ATOM 896 C C . LEU A 1 111 ? 26.897 3.729 -46.397 1.00 86.56 111 LEU A C 1
ATOM 898 O O . LEU A 1 111 ? 27.351 4.827 -46.701 1.00 86.56 111 LEU A O 1
ATOM 902 N N . SER A 1 112 ? 27.424 3.006 -45.406 1.00 85.69 112 SER A N 1
ATOM 903 C CA . SER A 1 112 ? 28.543 3.473 -44.582 1.00 85.69 112 SER A CA 1
ATOM 904 C C . SER A 1 112 ? 29.815 3.647 -45.404 1.00 85.69 112 SER A C 1
ATOM 906 O O . SER A 1 112 ? 30.467 4.680 -45.278 1.00 85.69 112 SER A O 1
ATOM 908 N N . ARG A 1 113 ? 30.113 2.705 -46.313 1.00 86.88 113 ARG A N 1
ATOM 909 C CA . ARG A 1 113 ? 31.222 2.832 -47.273 1.00 86.88 113 ARG A CA 1
ATOM 910 C C . ARG A 1 113 ? 31.059 4.059 -48.168 1.00 86.88 113 ARG A C 1
ATOM 912 O O . ARG A 1 113 ? 32.023 4.785 -48.374 1.00 86.88 113 ARG A O 1
ATOM 919 N N . HIS A 1 114 ? 29.848 4.313 -48.669 1.00 87.56 114 HIS A N 1
ATOM 920 C CA . HIS A 1 114 ? 29.561 5.501 -49.483 1.00 87.56 114 HIS A CA 1
ATOM 921 C C . HIS A 1 114 ? 29.724 6.813 -48.710 1.00 87.56 114 HIS A C 1
ATOM 923 O O . HIS A 1 114 ? 30.155 7.807 -49.282 1.00 87.56 114 HIS A O 1
ATOM 929 N N . LEU A 1 115 ? 29.397 6.819 -47.418 1.00 85.06 115 LEU A N 1
ATOM 930 C CA . LEU A 1 115 ? 29.554 7.985 -46.549 1.00 85.06 115 LEU A CA 1
ATOM 931 C C . LEU A 1 115 ? 30.979 8.132 -45.984 1.00 85.06 115 LEU A C 1
ATOM 933 O O . LEU A 1 115 ? 31.220 9.054 -45.210 1.00 85.06 115 LEU A O 1
ATOM 937 N N . GLY A 1 116 ? 31.911 7.234 -46.330 1.00 83.62 116 GLY A N 1
ATOM 938 C CA . GLY A 1 116 ? 33.272 7.227 -45.782 1.00 83.62 116 GLY A CA 1
ATOM 939 C C . GLY A 1 116 ? 33.325 6.940 -44.278 1.00 83.62 116 GLY A C 1
ATOM 940 O O . GLY A 1 116 ? 34.301 7.288 -43.619 1.00 83.62 116 GLY A O 1
ATOM 941 N N . ILE A 1 117 ? 32.270 6.340 -43.718 1.00 81.75 117 ILE A N 1
ATOM 942 C CA . ILE A 1 117 ? 32.221 5.959 -42.308 1.00 81.75 117 ILE A CA 1
ATOM 943 C C . ILE A 1 117 ? 32.855 4.579 -42.199 1.00 81.75 117 ILE A C 1
ATOM 945 O O . ILE A 1 117 ? 32.247 3.576 -42.588 1.00 81.75 117 ILE A O 1
ATOM 949 N N . ASP A 1 118 ? 34.071 4.547 -41.664 1.00 67.69 118 ASP A N 1
ATOM 950 C CA . ASP A 1 118 ? 34.806 3.318 -41.391 1.00 67.69 118 ASP A CA 1
ATOM 951 C C . ASP A 1 118 ? 34.122 2.598 -40.221 1.00 67.69 118 ASP A C 1
ATOM 953 O O . ASP A 1 118 ? 34.324 2.908 -39.045 1.00 67.69 118 ASP A O 1
ATOM 957 N N . LYS A 1 119 ? 33.162 1.730 -40.547 1.00 61.53 119 LYS A N 1
ATOM 958 C CA . LYS A 1 119 ? 32.399 0.977 -39.552 1.00 61.53 119 LYS A CA 1
ATOM 959 C C . LYS A 1 119 ? 32.999 -0.403 -39.384 1.00 61.53 119 LYS A C 1
ATOM 961 O O . LYS A 1 119 ? 33.050 -1.174 -40.338 1.00 61.53 119 LYS A O 1
ATOM 966 N N . ASP A 1 120 ? 33.323 -0.731 -38.140 1.00 63.97 120 ASP A N 1
ATOM 967 C CA . ASP A 1 120 ? 33.464 -2.114 -37.712 1.00 63.97 120 ASP A CA 1
ATOM 968 C C . ASP A 1 120 ? 32.066 -2.780 -37.747 1.00 63.97 120 ASP A C 1
ATOM 970 O O . ASP A 1 120 ? 31.154 -2.301 -37.054 1.00 63.97 120 ASP A O 1
ATOM 974 N N . PRO A 1 121 ? 31.841 -3.836 -38.556 1.00 58.88 121 PRO A N 1
ATOM 975 C CA . PRO A 1 121 ? 30.546 -4.517 -38.674 1.00 58.88 121 PRO A CA 1
ATOM 976 C C . PRO A 1 121 ? 29.980 -5.019 -37.337 1.00 58.88 121 PRO A C 1
ATOM 978 O O . PRO A 1 121 ? 28.778 -5.256 -37.229 1.00 58.88 121 PRO A O 1
ATOM 981 N N . LEU A 1 122 ? 30.830 -5.156 -36.315 1.00 60.00 122 LEU A N 1
ATOM 982 C CA . LEU A 1 122 ? 30.476 -5.618 -34.972 1.00 60.00 122 LEU A CA 1
ATOM 983 C C . LEU A 1 122 ? 29.740 -4.583 -34.101 1.00 60.00 122 LEU A C 1
ATOM 985 O O . LEU A 1 122 ? 29.200 -4.954 -33.060 1.00 60.00 122 LEU A O 1
ATOM 989 N N . ASN A 1 123 ? 29.672 -3.308 -34.501 1.00 74.94 123 ASN A N 1
ATOM 990 C CA . ASN A 1 123 ? 29.109 -2.252 -33.645 1.00 74.94 123 ASN A CA 1
ATOM 991 C C . ASN A 1 123 ? 27.606 -1.981 -33.829 1.00 74.94 123 ASN A C 1
ATOM 993 O O . ASN A 1 123 ? 27.040 -1.188 -33.075 1.00 74.94 123 ASN A O 1
ATOM 997 N N . ILE A 1 124 ? 26.935 -2.619 -34.793 1.00 82.38 124 ILE A N 1
ATOM 998 C CA . ILE A 1 124 ? 25.482 -2.473 -34.968 1.00 82.38 124 ILE A CA 1
ATOM 999 C C . ILE A 1 124 ? 24.768 -3.576 -34.183 1.00 82.38 124 ILE A C 1
ATOM 1001 O O . ILE A 1 124 ? 24.808 -4.749 -34.556 1.00 82.38 124 ILE A O 1
ATOM 1005 N N . ARG A 1 125 ? 24.100 -3.184 -33.093 1.00 82.12 125 ARG A N 1
ATOM 1006 C CA . ARG A 1 125 ? 23.530 -4.119 -32.112 1.00 82.12 125 ARG A CA 1
ATOM 1007 C C . ARG A 1 125 ? 22.285 -4.850 -32.631 1.00 82.12 125 ARG A C 1
ATOM 1009 O O . ARG A 1 125 ? 22.148 -6.044 -32.394 1.00 82.12 125 ARG A O 1
ATOM 1016 N N . ASP A 1 126 ? 21.399 -4.152 -33.338 1.00 85.19 126 ASP A N 1
ATOM 1017 C CA . ASP A 1 126 ? 20.253 -4.741 -34.041 1.00 85.19 126 ASP A CA 1
ATOM 1018 C C . ASP A 1 126 ? 19.827 -3.827 -35.197 1.00 85.19 126 ASP A C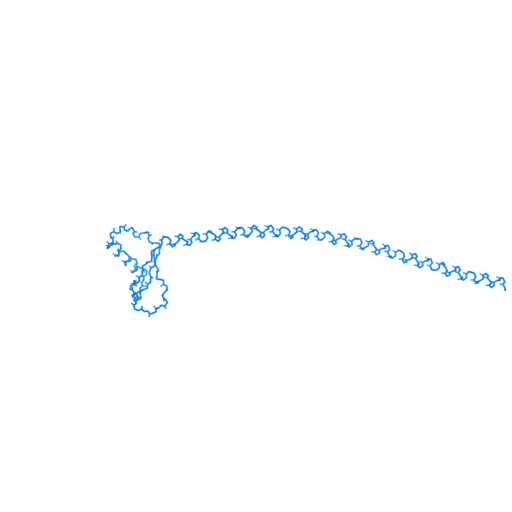 1
ATOM 1020 O O . ASP A 1 126 ? 20.131 -2.637 -35.187 1.00 85.19 126 ASP A O 1
ATOM 1024 N N . ILE A 1 127 ? 19.117 -4.372 -36.184 1.00 87.44 127 ILE A N 1
ATOM 1025 C CA . ILE A 1 127 ? 18.518 -3.601 -37.278 1.00 87.44 127 ILE A CA 1
ATOM 1026 C C . ILE A 1 127 ? 17.073 -4.045 -37.455 1.00 87.44 127 ILE A C 1
ATOM 1028 O O . ILE A 1 127 ? 16.791 -5.229 -37.667 1.00 87.44 127 ILE A O 1
ATOM 1032 N N . VAL A 1 128 ? 16.150 -3.084 -37.430 1.00 87.56 128 VAL A N 1
ATOM 1033 C CA . VAL A 1 128 ? 14.718 -3.360 -37.550 1.00 87.56 128 VAL A CA 1
ATOM 1034 C C . VAL A 1 128 ? 13.999 -2.332 -38.420 1.00 87.56 128 VAL A C 1
ATOM 1036 O O . VAL A 1 128 ? 14.311 -1.140 -38.424 1.00 87.56 128 VAL A O 1
ATOM 1039 N N . ARG A 1 129 ? 12.996 -2.804 -39.167 1.00 86.94 129 ARG A N 1
ATOM 1040 C CA . ARG A 1 129 ? 12.031 -1.949 -39.866 1.00 86.94 129 ARG A CA 1
ATOM 1041 C C . ARG A 1 129 ? 10.954 -1.513 -38.881 1.00 86.94 129 ARG A C 1
ATOM 1043 O O . ARG A 1 129 ? 10.331 -2.358 -38.242 1.00 86.94 129 ARG A O 1
ATOM 1050 N N . LEU A 1 130 ? 10.713 -0.213 -38.780 1.00 85.19 130 LEU A N 1
ATOM 1051 C CA . LEU A 1 130 ? 9.622 0.298 -37.956 1.00 85.19 130 LEU A CA 1
ATOM 1052 C C . LEU A 1 130 ? 8.288 0.150 -38.703 1.00 85.19 130 LEU A C 1
ATOM 1054 O O . LEU A 1 130 ? 8.257 0.287 -39.929 1.00 85.19 130 LEU A O 1
ATOM 1058 N N . PRO A 1 131 ? 7.179 -0.126 -37.999 1.00 78.50 131 PRO A N 1
ATOM 1059 C CA . PRO A 1 131 ? 5.862 -0.166 -38.621 1.00 78.50 131 PRO A CA 1
ATOM 1060 C C . PRO A 1 131 ? 5.535 1.199 -39.246 1.00 78.50 131 PRO A C 1
ATOM 1062 O O . PRO A 1 131 ? 5.734 2.243 -38.627 1.00 78.50 131 PRO A O 1
ATOM 1065 N N . SER A 1 132 ? 5.047 1.193 -40.489 1.00 69.94 132 SER A N 1
ATOM 1066 C CA . SER A 1 132 ? 4.594 2.396 -41.194 1.00 69.94 132 SER A CA 1
ATOM 1067 C C . SER A 1 132 ? 3.077 2.352 -41.341 1.00 69.94 132 SER A C 1
ATOM 1069 O O . SER A 1 132 ? 2.541 1.384 -41.871 1.00 69.94 132 SER A O 1
ATOM 1071 N N . ASN A 1 133 ? 2.392 3.421 -40.922 1.00 61.59 133 ASN A N 1
ATOM 1072 C CA . ASN A 1 133 ? 0.930 3.549 -41.006 1.00 61.59 133 ASN A CA 1
ATOM 1073 C C . ASN A 1 133 ? 0.408 3.763 -42.439 1.00 61.59 133 ASN A C 1
ATOM 1075 O O . ASN A 1 133 ? -0.790 3.959 -42.631 1.00 61.59 133 ASN A O 1
ATOM 1079 N N . LYS A 1 134 ? 1.287 3.780 -43.447 1.00 58.06 134 LYS A N 1
ATOM 1080 C CA . LYS A 1 134 ? 0.902 3.927 -44.850 1.00 58.06 134 LYS A CA 1
ATOM 1081 C C . LYS A 1 134 ? 1.485 2.775 -45.658 1.00 58.06 134 LYS A C 1
ATOM 1083 O O . LYS A 1 134 ? 2.703 2.695 -45.831 1.00 58.06 134 LYS A O 1
ATOM 1088 N N . GLU A 1 135 ? 0.609 1.921 -46.184 1.00 54.50 135 GLU A N 1
ATOM 1089 C CA . GLU A 1 135 ? 0.906 1.034 -47.312 1.00 54.50 135 GLU A CA 1
ATOM 1090 C C . GLU A 1 135 ? 1.126 1.897 -48.556 1.00 54.50 135 GLU A C 1
ATOM 1092 O O . GLU A 1 135 ? 0.263 2.068 -49.408 1.00 54.50 135 GLU A O 1
ATOM 1097 N N . THR A 1 136 ? 2.277 2.548 -48.625 1.00 50.75 136 THR A N 1
ATOM 1098 C CA . THR A 1 136 ? 2.642 3.357 -49.780 1.00 50.75 136 THR A CA 1
ATOM 1099 C C . THR A 1 136 ? 4.025 2.964 -50.229 1.00 50.75 136 THR A C 1
ATOM 1101 O O . THR A 1 136 ? 4.905 2.683 -49.426 1.00 50.75 136 THR A O 1
ATOM 1104 N N . ILE A 1 137 ? 4.203 3.017 -51.540 1.00 53.25 137 ILE A N 1
ATOM 1105 C CA . ILE A 1 137 ? 5.420 2.787 -52.325 1.00 53.25 137 ILE A CA 1
ATOM 1106 C C . ILE A 1 137 ? 6.625 3.639 -51.835 1.00 53.25 137 ILE A C 1
ATOM 1108 O O . ILE A 1 137 ? 7.760 3.430 -52.254 1.00 53.25 137 ILE A O 1
ATOM 1112 N N . SER A 1 138 ? 6.400 4.572 -50.902 1.00 57.47 138 SER A N 1
ATOM 1113 C CA . SER A 1 138 ? 7.411 5.360 -50.196 1.00 57.47 138 SER A CA 1
ATOM 1114 C C . SER A 1 138 ? 7.994 4.566 -49.023 1.00 57.47 138 SER A C 1
ATOM 1116 O O . SER A 1 138 ? 7.261 4.125 -48.143 1.00 57.47 138 SER A O 1
ATOM 1118 N N . GLY A 1 139 ? 9.316 4.378 -49.024 1.00 63.44 139 GLY A N 1
ATOM 1119 C CA . GLY A 1 139 ? 10.036 3.432 -48.167 1.00 63.44 139 GLY A CA 1
ATOM 1120 C C . GLY A 1 139 ? 9.737 3.480 -46.660 1.00 63.44 139 GLY A C 1
ATOM 1121 O O . GLY A 1 139 ? 9.288 4.479 -46.102 1.00 63.44 139 GLY A O 1
ATOM 1122 N N . VAL A 1 140 ? 10.045 2.372 -45.985 1.00 77.44 140 VAL A N 1
ATOM 1123 C CA . VAL A 1 140 ? 9.755 2.149 -44.559 1.00 77.44 140 VAL A CA 1
ATOM 1124 C C . VAL A 1 140 ? 10.949 2.585 -43.702 1.00 77.44 140 VAL A C 1
ATOM 1126 O O . VAL A 1 140 ? 12.083 2.272 -44.083 1.00 77.44 140 VAL A O 1
ATOM 1129 N N . PRO A 1 141 ? 10.741 3.256 -42.549 1.00 80.56 141 PRO A N 1
ATOM 1130 C CA . PRO A 1 141 ? 11.842 3.640 -41.678 1.00 80.56 141 PRO A CA 1
ATOM 1131 C C . PRO A 1 141 ? 12.616 2.419 -41.177 1.00 80.56 141 PRO A C 1
ATOM 1133 O O . PRO A 1 141 ? 12.035 1.391 -40.819 1.00 80.56 141 PRO A O 1
ATOM 1136 N N . LEU A 1 142 ? 13.934 2.544 -41.148 1.00 81.44 142 LEU A N 1
ATOM 1137 C CA . LEU A 1 142 ? 14.856 1.530 -40.666 1.00 81.44 142 LEU A CA 1
ATOM 1138 C C . LEU A 1 142 ? 15.655 2.110 -39.501 1.00 81.44 142 LEU A C 1
ATOM 1140 O O . LEU A 1 142 ? 16.234 3.184 -39.638 1.00 81.44 142 LEU A O 1
ATOM 1144 N N . ARG A 1 143 ? 15.666 1.417 -38.363 1.00 84.06 143 ARG A N 1
ATOM 1145 C CA . ARG A 1 143 ? 16.397 1.821 -37.160 1.00 84.06 143 ARG A CA 1
ATOM 1146 C C . ARG A 1 143 ? 17.510 0.825 -36.865 1.00 84.06 143 ARG A C 1
ATOM 1148 O O . ARG A 1 143 ? 17.271 -0.381 -36.961 1.00 84.06 143 ARG A O 1
ATOM 1155 N N . PHE A 1 144 ? 18.683 1.337 -36.510 1.00 79.81 144 PHE A N 1
ATOM 1156 C CA . PHE A 1 144 ? 19.852 0.555 -36.108 1.00 79.81 144 PHE A CA 1
ATOM 1157 C C . PHE A 1 144 ? 20.766 1.318 -35.155 1.00 79.81 144 PHE A C 1
ATOM 1159 O O . PHE A 1 144 ? 20.576 2.549 -35.053 1.00 79.81 144 PHE A O 1
#

Organism: Euphydryas editha (NCBI:txid104508)

Foldseek 3Di:
DVVVVVVVVVVVVVVVVVVVVVVVVVVVVVVVVVVVVVVVVVVVVVVVVVVVVVVVVVVVVVVVVVVVVVVVVVVVVVVVVVVVVLKDKDFQDADDPPDDQVNVLVVVVVVCVVVVNPDDSVSDPGKDFDDDPDPDRRHTMIMD

pLDDT: mean 89.13, std 11.3, range [50.75, 98.44]

Sequence (144 aa):
MISEFISAQNSRLDKLENHIIEIKNHYTEIKATNIDLEKSMTNISDQLLLLQQKITCLEKERNSMAARLSTLEGSVESFDRNLVKTSIELRNVPKREKETKSMLYDMINHLSRHLGIDKDPLNIRDIVRLPSNKETISGVPLRF

Radius of gyration: 46.29 Å; chains: 1; bounding box: 93×20×121 Å

Secondary structure (DSSP, 8-state):
-HHHHHHHHHHHHHHHHHHHHHHHHHHHHHHHHHHHHHHHHHHHHHHHHHHHHHHHHHHHHHHHHHHHHHHHHHHHHHHHHHHHHT--EEEEEPPPTT--HHHHHHHHHHHHHHTT----GGG----EEPP-S--SSSPEEEE-